Protein AF-A0A9X3CKA2-F1 (afdb_monomer_lite)

pLDDT: mean 76.2, std 15.1, range [39.12, 92.88]

InterPro domains:
  IPR011577 Cytochrome b561, bacterial/Ni-hydrogenase [PF01292] (3-126)
  IPR016174 Di-haem cytochrome, transmembrane [SSF81342] (2-129)
  IPR052168 Cytochrome b561 superoxide oxidase [PTHR30529] (1-128)

Radius of gyration: 21.69 Å; chains: 1; bounding box: 62×24×56 Å

Foldseek 3Di:
DVVVVVVCVVVDDDDPVVVPDPVLVVLLVVLVVLLVVLVVLQVVLVVQLCQQQQVFDDDPNRGPGHGQADPVPRDGDGNHPVSNVVSVVCNVVSVVVNVVSVVSNVVSVVVCCVVVPDDPVCVVVVNDPDDDPDDD

Organism: NCBI:txid2829489

Structure (mmCIF, N/CA/C/O backbone):
data_AF-A0A9X3CKA2-F1
#
_entry.id   AF-A0A9X3CKA2-F1
#
loop_
_atom_site.group_PDB
_atom_site.id
_atom_site.type_symbol
_atom_site.label_atom_id
_atom_site.label_alt_id
_atom_site.label_comp_id
_atom_site.label_asym_id
_atom_site.label_entity_id
_atom_site.label_seq_id
_atom_site.pdbx_PDB_ins_code
_atom_site.Cartn_x
_atom_site.Cartn_y
_atom_site.Cartn_z
_atom_site.occupancy
_atom_site.B_iso_or_equiv
_atom_site.auth_seq_id
_atom_site.auth_comp_id
_atom_site.auth_asym_id
_atom_site.auth_atom_id
_atom_site.pdbx_PDB_model_num
ATOM 1 N N . MET A 1 1 ? -11.858 1.578 -7.476 1.00 49.91 1 MET A N 1
ATOM 2 C CA . MET A 1 1 ? -11.337 1.849 -6.110 1.00 49.91 1 MET A CA 1
ATOM 3 C C . MET A 1 1 ? -11.076 3.332 -5.838 1.00 49.91 1 MET A C 1
ATOM 5 O O . MET A 1 1 ? -11.373 3.773 -4.737 1.00 49.91 1 MET A O 1
ATOM 9 N N . THR A 1 2 ? -10.617 4.119 -6.816 1.00 55.66 2 THR A N 1
ATOM 10 C CA . THR A 1 2 ? -10.407 5.582 -6.703 1.00 55.66 2 THR A CA 1
ATOM 11 C C . THR A 1 2 ? -11.661 6.365 -6.293 1.00 55.66 2 THR A C 1
ATOM 13 O O . THR A 1 2 ? -11.587 7.246 -5.443 1.00 55.66 2 THR A O 1
ATOM 16 N N . PHE A 1 3 ? -12.835 5.978 -6.801 1.00 63.47 3 PHE A N 1
ATOM 17 C CA . PHE A 1 3 ? -14.116 6.595 -6.434 1.00 63.47 3 PHE A CA 1
ATOM 18 C C . PHE A 1 3 ? -14.426 6.501 -4.929 1.00 63.47 3 PHE A C 1
ATOM 20 O O . PHE A 1 3 ? -14.930 7.451 -4.341 1.00 63.47 3 PHE A O 1
ATOM 27 N N . ARG A 1 4 ? -14.053 5.391 -4.268 1.00 62.09 4 ARG A N 1
ATOM 28 C CA . ARG A 1 4 ? -14.254 5.234 -2.818 1.00 62.09 4 ARG A CA 1
ATOM 29 C C . ARG A 1 4 ? -13.377 6.187 -2.011 1.00 62.09 4 ARG A C 1
ATOM 31 O O . ARG A 1 4 ? -13.818 6.628 -0.963 1.00 62.09 4 ARG A O 1
ATOM 38 N N . LEU A 1 5 ? -12.175 6.517 -2.489 1.00 60.03 5 LEU A N 1
ATOM 39 C CA . LEU A 1 5 ? -11.273 7.466 -1.829 1.00 60.03 5 LEU A CA 1
ATOM 40 C C . LEU A 1 5 ? -11.846 8.886 -1.872 1.00 60.03 5 LEU A C 1
ATOM 42 O O . LEU A 1 5 ? -11.941 9.535 -0.838 1.00 60.03 5 LEU A O 1
ATOM 46 N N . LEU A 1 6 ? -12.286 9.327 -3.055 1.00 67.19 6 LEU A N 1
ATOM 47 C CA . LEU A 1 6 ? -12.938 10.627 -3.246 1.00 67.19 6 LEU A CA 1
ATOM 48 C C . LEU A 1 6 ? -14.230 10.734 -2.430 1.00 67.19 6 LEU A C 1
ATOM 50 O O . LEU A 1 6 ? -14.456 11.741 -1.767 1.00 67.19 6 LEU A O 1
ATOM 54 N N . TRP A 1 7 ? -15.031 9.667 -2.411 1.00 64.50 7 TRP A N 1
ATOM 55 C CA . TRP A 1 7 ? -16.232 9.597 -1.583 1.00 64.50 7 TRP A CA 1
ATOM 56 C C . TRP A 1 7 ? -15.900 9.647 -0.084 1.00 64.50 7 TRP A C 1
ATOM 58 O O . TRP A 1 7 ? -16.516 10.397 0.661 1.00 64.50 7 TRP A O 1
ATOM 68 N N . ARG A 1 8 ? -14.872 8.919 0.372 1.00 63.19 8 ARG A N 1
ATOM 69 C CA . ARG A 1 8 ? -14.431 8.889 1.780 1.00 63.19 8 ARG A CA 1
ATOM 70 C C . ARG A 1 8 ? -13.828 10.221 2.243 1.00 63.19 8 ARG A C 1
ATOM 72 O O . ARG A 1 8 ? -13.994 10.578 3.404 1.00 63.19 8 ARG A O 1
ATOM 79 N N . LEU A 1 9 ? -13.145 10.944 1.353 1.00 61.53 9 LEU A N 1
ATOM 80 C CA . LEU A 1 9 ? -12.640 12.297 1.611 1.00 61.53 9 LEU A CA 1
ATOM 81 C C . LEU A 1 9 ? -13.780 13.318 1.711 1.00 61.53 9 LEU A C 1
ATOM 83 O O . LEU A 1 9 ? -13.683 14.249 2.504 1.00 61.53 9 LEU A O 1
ATOM 87 N N . ARG A 1 10 ? -14.853 13.132 0.932 1.00 63.16 10 ARG A N 1
ATOM 88 C CA . ARG A 1 10 ? -16.006 14.039 0.898 1.00 63.16 10 ARG A CA 1
ATOM 89 C C . ARG A 1 10 ? -16.993 13.811 2.048 1.00 63.16 10 ARG A C 1
ATOM 91 O O . ARG A 1 10 ? -17.443 14.782 2.643 1.00 63.16 10 A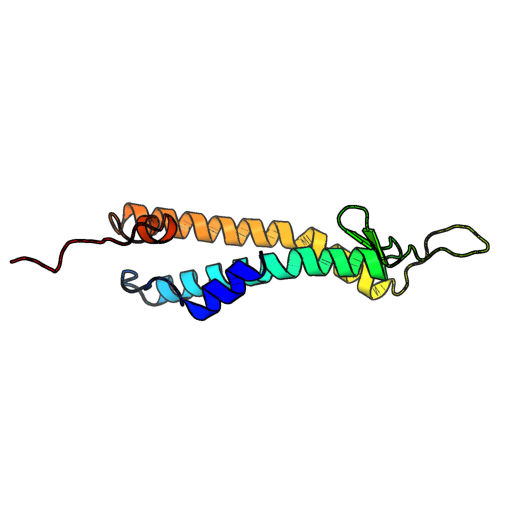RG A O 1
ATOM 98 N N . GLU A 1 11 ? -17.306 12.559 2.376 1.00 60.00 11 GLU A N 1
ATOM 99 C CA . GLU A 1 11 ? -18.306 12.206 3.401 1.00 60.00 11 GLU A CA 1
ATOM 100 C C . GLU A 1 11 ? -17.750 12.278 4.838 1.00 60.00 11 GLU A C 1
ATOM 102 O O . GLU A 1 11 ? -18.503 12.278 5.810 1.00 60.00 11 GLU A O 1
ATOM 107 N N . GLY A 1 12 ? -16.421 12.332 4.987 1.00 52.44 12 GLY A N 1
ATOM 108 C CA . GLY A 1 12 ? -15.757 12.255 6.284 1.00 52.44 12 GLY A CA 1
ATOM 109 C C . GLY A 1 12 ? -15.872 10.870 6.935 1.00 52.44 12 GLY A C 1
ATOM 110 O O . GLY A 1 12 ? -16.485 9.934 6.419 1.00 52.44 12 GLY A O 1
ATOM 111 N N . TRP A 1 13 ? -15.228 10.699 8.091 1.00 55.41 13 TRP A N 1
ATOM 112 C CA . TRP A 1 13 ? -15.364 9.464 8.865 1.00 55.41 13 TRP A CA 1
ATOM 113 C C . TRP A 1 13 ? -16.692 9.462 9.623 1.00 55.41 13 TRP A C 1
ATOM 115 O O . TRP A 1 13 ? -16.989 10.419 10.339 1.00 55.41 13 TRP A O 1
ATOM 125 N N . ALA A 1 14 ? -17.436 8.351 9.530 1.00 55.28 14 ALA A N 1
ATOM 126 C CA . ALA A 1 14 ? -18.527 8.051 10.452 1.00 55.28 14 ALA A CA 1
ATOM 127 C C . ALA A 1 14 ? -18.031 8.282 11.880 1.00 55.28 14 ALA A C 1
ATOM 129 O O . ALA A 1 14 ? -16.929 7.847 12.235 1.00 55.28 14 ALA A O 1
ATOM 130 N N . SER A 1 15 ? -18.788 9.076 12.636 1.00 48.72 15 SER A N 1
ATOM 131 C CA . SER A 1 15 ? -18.266 9.746 13.814 1.00 48.72 15 SER A CA 1
ATOM 132 C C . SER A 1 15 ? -17.638 8.730 14.769 1.00 48.72 15 SER A C 1
ATOM 134 O O . SER A 1 15 ? -18.281 7.814 15.276 1.00 48.72 15 SER A O 1
ATOM 136 N N . PHE A 1 16 ? -16.359 8.934 15.085 1.00 52.91 16 PHE A N 1
ATOM 137 C CA . PHE A 1 16 ? -15.705 8.264 16.210 1.00 52.91 16 PHE A CA 1
ATOM 138 C C . PHE A 1 16 ? -16.316 8.698 17.555 1.00 52.91 16 PHE A C 1
ATOM 140 O O . PHE A 1 16 ? -15.670 8.541 18.583 1.00 52.91 16 PHE A O 1
ATOM 147 N N . ALA A 1 17 ? -17.519 9.287 17.565 1.00 48.53 17 ALA A N 1
ATOM 148 C CA . ALA A 1 17 ? -18.196 9.834 18.733 1.00 48.53 17 ALA A CA 1
ATOM 149 C C . ALA A 1 17 ? -18.371 8.795 19.847 1.00 48.53 17 ALA A C 1
ATOM 151 O O . ALA A 1 17 ? -18.460 9.181 21.000 1.00 48.53 17 ALA A O 1
ATOM 152 N N . GLN A 1 18 ? -18.343 7.507 19.499 1.00 54.00 18 GLN A N 1
ATOM 153 C CA . GLN A 1 18 ? -18.485 6.374 20.414 1.00 54.00 18 GLN A CA 1
ATOM 154 C C . GLN A 1 18 ? -17.149 5.914 21.035 1.00 54.00 18 GLN A C 1
ATOM 156 O O . GLN A 1 18 ? -17.148 5.095 21.939 1.00 54.00 18 GLN A O 1
ATOM 161 N N . VAL A 1 19 ? -15.992 6.410 20.566 1.00 60.03 19 VAL A N 1
ATOM 162 C CA . VAL A 1 19 ? -14.693 6.038 21.152 1.00 60.03 19 VAL A CA 1
ATOM 163 C C . VAL A 1 19 ? -14.389 6.967 22.324 1.00 60.03 19 VAL A C 1
ATOM 165 O O . VAL A 1 19 ? -13.945 8.105 22.117 1.00 60.03 19 VAL A O 1
ATOM 168 N N . GLU A 1 20 ? -14.636 6.449 23.528 1.00 62.09 20 GLU A N 1
ATOM 169 C CA . GLU A 1 20 ? -14.473 7.104 24.836 1.00 62.09 20 GLU A CA 1
ATOM 170 C C . GLU A 1 20 ? -13.020 7.525 25.116 1.00 62.09 20 GLU A C 1
ATOM 172 O O . GLU A 1 20 ? -12.761 8.595 25.666 1.00 62.09 20 GLU A O 1
ATOM 177 N N . LYS A 1 21 ? -12.036 6.707 24.708 1.00 78.00 21 LYS A N 1
ATOM 178 C CA . LYS A 1 21 ? -10.625 6.919 25.066 1.00 78.00 21 LYS A CA 1
ATOM 179 C C . LYS A 1 21 ? -9.820 7.588 23.939 1.00 78.00 21 LYS A C 1
ATOM 181 O O . LYS A 1 21 ? -9.809 7.091 22.808 1.00 78.00 21 LYS A O 1
ATOM 186 N N . PRO A 1 22 ? -9.063 8.668 24.222 1.00 76.56 22 PRO A N 1
ATOM 187 C CA . PRO A 1 22 ? -8.364 9.447 23.194 1.00 76.56 22 PRO A CA 1
ATOM 188 C C . PRO A 1 22 ? -7.275 8.649 22.461 1.00 76.56 22 PRO A C 1
ATOM 190 O O . PRO A 1 22 ? -7.098 8.821 21.254 1.00 76.56 22 PRO A O 1
ATOM 193 N N . TYR A 1 23 ? -6.589 7.731 23.153 1.00 78.19 23 TYR A N 1
ATOM 194 C CA . TYR A 1 23 ? -5.566 6.879 22.540 1.00 78.19 23 TYR A CA 1
ATOM 195 C C . TYR A 1 23 ? -6.167 5.850 21.566 1.00 78.19 23 TYR A C 1
ATOM 197 O O . TYR A 1 23 ? -5.598 5.604 20.505 1.00 78.19 23 TYR A O 1
ATOM 205 N N . GLU A 1 24 ? -7.351 5.303 21.864 1.00 78.44 24 GLU A N 1
ATOM 206 C CA . GLU A 1 24 ? -8.047 4.346 20.988 1.00 78.44 24 GLU A CA 1
ATOM 207 C C . GLU A 1 24 ? -8.538 5.033 19.713 1.00 78.44 24 GLU A C 1
ATOM 209 O O . GLU A 1 24 ? -8.410 4.494 18.612 1.00 78.44 24 GLU A O 1
ATOM 214 N N . ARG A 1 25 ? -9.007 6.281 19.841 1.00 77.81 25 ARG A N 1
ATOM 215 C CA . ARG A 1 25 ? -9.423 7.104 18.701 1.00 77.81 25 ARG A CA 1
ATOM 216 C C . ARG A 1 25 ? -8.253 7.420 17.768 1.00 77.81 25 ARG A C 1
ATOM 218 O O . ARG A 1 25 ? -8.420 7.389 16.546 1.00 77.81 25 ARG A O 1
ATOM 225 N N . LEU A 1 26 ? -7.078 7.724 18.322 1.00 82.38 26 LEU A N 1
ATOM 226 C CA . LEU A 1 26 ? -5.870 7.955 17.530 1.00 82.38 26 LEU A CA 1
ATOM 227 C C . LEU A 1 26 ? -5.443 6.677 16.794 1.00 82.38 26 LEU A C 1
ATOM 229 O O . LEU A 1 26 ? -5.218 6.723 15.585 1.00 82.38 26 LEU A O 1
ATOM 233 N N . LEU A 1 27 ? -5.420 5.535 17.488 1.00 83.69 27 LEU A N 1
ATOM 234 C CA . LEU A 1 27 ? -5.063 4.242 16.895 1.00 83.69 27 LEU A CA 1
ATOM 235 C C . LEU A 1 27 ? -6.010 3.853 15.750 1.00 83.69 27 LEU A C 1
ATOM 237 O O . LEU A 1 27 ? -5.562 3.413 14.689 1.00 83.69 27 LEU A O 1
ATOM 241 N N . ALA A 1 28 ? -7.315 4.075 15.930 1.00 81.38 28 ALA A N 1
ATOM 242 C CA . ALA A 1 28 ? -8.321 3.813 14.906 1.00 81.38 28 ALA A CA 1
ATOM 243 C C . ALA A 1 28 ? -8.112 4.687 13.658 1.00 81.38 28 ALA A C 1
ATOM 245 O O . ALA A 1 28 ? -8.204 4.181 12.535 1.00 81.38 28 ALA A O 1
ATOM 246 N N . LYS A 1 29 ? -7.792 5.978 13.834 1.00 82.69 29 LYS A N 1
ATOM 247 C CA . LYS A 1 29 ? -7.462 6.883 12.721 1.00 82.69 29 LYS A CA 1
ATOM 248 C C . LYS A 1 29 ? -6.200 6.440 11.987 1.00 82.69 29 LYS A C 1
ATOM 250 O O . LYS A 1 29 ? -6.237 6.335 10.763 1.00 82.69 29 LYS A O 1
ATOM 255 N N . ILE A 1 30 ? -5.120 6.152 12.718 1.00 87.88 30 ILE A N 1
ATOM 256 C CA . ILE A 1 30 ? -3.844 5.710 12.134 1.00 87.88 30 ILE A CA 1
ATOM 257 C C . ILE A 1 30 ? -4.052 4.432 11.324 1.00 87.88 30 ILE A C 1
ATOM 259 O O . ILE A 1 30 ? -3.650 4.374 10.169 1.00 87.88 30 ILE A O 1
ATOM 263 N N . THR A 1 31 ? -4.755 3.449 11.888 1.00 87.44 31 THR A N 1
ATOM 264 C CA . THR A 1 31 ? -5.021 2.167 11.221 1.00 87.44 31 THR A CA 1
ATOM 265 C C . THR A 1 31 ? -5.790 2.353 9.913 1.00 87.44 31 THR A C 1
ATOM 267 O O . THR A 1 31 ? -5.428 1.779 8.888 1.00 87.44 31 THR A O 1
ATOM 270 N N . HIS A 1 32 ? -6.829 3.193 9.907 1.00 83.62 32 HIS A N 1
ATOM 271 C CA . HIS A 1 32 ? -7.589 3.462 8.686 1.00 83.62 32 HIS A CA 1
ATOM 272 C C . HIS A 1 32 ? -6.759 4.188 7.624 1.00 83.62 32 HIS A C 1
ATOM 274 O O . HIS A 1 32 ? -6.835 3.828 6.450 1.00 83.62 32 HIS A O 1
ATOM 280 N N . TRP A 1 33 ? -5.977 5.196 8.020 1.00 86.69 33 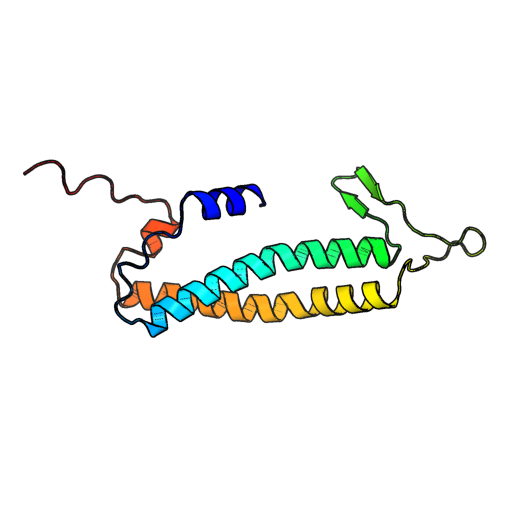TRP A N 1
ATOM 281 C CA . TRP A 1 33 ? -5.082 5.900 7.100 1.00 86.69 33 TRP A CA 1
ATOM 282 C C . TRP A 1 33 ? -3.999 4.975 6.546 1.00 86.69 33 TRP A C 1
ATOM 284 O O . TRP A 1 33 ? -3.750 4.996 5.344 1.00 86.69 33 TRP A O 1
ATOM 294 N N . ALA A 1 34 ? -3.416 4.118 7.385 1.00 88.69 34 ALA A N 1
ATOM 295 C CA . ALA A 1 34 ? -2.432 3.130 6.966 1.00 88.69 34 ALA A CA 1
ATOM 296 C C . ALA A 1 34 ? -3.013 2.180 5.910 1.00 88.69 34 ALA A C 1
ATOM 298 O O . ALA A 1 34 ? -2.434 2.033 4.836 1.00 88.69 34 ALA A O 1
ATOM 299 N N . LEU A 1 35 ? -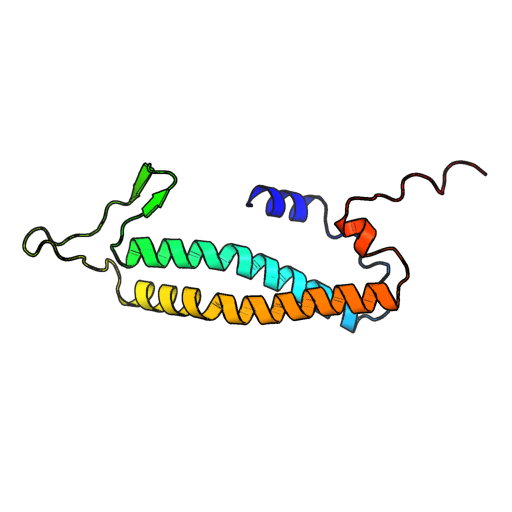4.197 1.607 6.150 1.00 87.31 35 LEU A N 1
ATOM 300 C CA . LEU A 1 35 ? -4.860 0.731 5.176 1.00 87.31 35 LEU A CA 1
ATOM 301 C C . LEU A 1 35 ? -5.182 1.445 3.858 1.00 87.31 35 LEU A C 1
ATOM 303 O O . LEU A 1 35 ? -5.051 0.854 2.785 1.00 87.31 35 LEU A O 1
ATOM 307 N N . LEU A 1 36 ? -5.574 2.718 3.923 1.00 87.62 36 LEU A N 1
ATOM 308 C CA . LEU A 1 36 ? -5.860 3.530 2.743 1.00 87.62 36 LEU A CA 1
ATOM 309 C C . LEU A 1 36 ? -4.603 3.781 1.906 1.00 87.62 36 LEU A C 1
ATOM 311 O O . LEU A 1 36 ? -4.625 3.597 0.689 1.00 87.62 36 LEU A O 1
ATOM 315 N N . LEU A 1 37 ? -3.504 4.150 2.565 1.00 89.00 37 LEU A N 1
ATOM 316 C CA . LEU A 1 37 ? -2.210 4.367 1.924 1.00 89.00 37 LEU A CA 1
ATOM 317 C C . LEU A 1 37 ? -1.687 3.076 1.297 1.00 89.00 37 LEU A C 1
ATOM 319 O O . LEU A 1 37 ? -1.299 3.080 0.132 1.00 89.00 37 LEU A O 1
ATOM 323 N N . VAL A 1 38 ? -1.744 1.961 2.026 1.00 88.19 38 VAL A N 1
ATOM 324 C CA . VAL A 1 38 ? -1.293 0.651 1.538 1.00 88.19 38 VAL A CA 1
ATOM 325 C C . VAL A 1 38 ? -2.113 0.197 0.326 1.00 88.19 38 VAL A C 1
ATOM 327 O O . VAL A 1 38 ? -1.543 -0.287 -0.650 1.00 88.19 38 VAL A O 1
ATOM 330 N N . SER A 1 39 ? -3.426 0.444 0.325 1.00 86.88 39 SER A N 1
ATOM 331 C CA . SER A 1 39 ? -4.308 0.111 -0.805 1.00 86.88 39 SER A CA 1
ATOM 332 C C . SER A 1 39 ? -3.950 0.850 -2.102 1.00 86.88 39 SER A C 1
ATOM 334 O O . SER A 1 39 ? -4.245 0.351 -3.185 1.00 86.88 39 SER A O 1
ATOM 336 N N . ILE A 1 40 ? -3.335 2.033 -2.009 1.00 88.38 40 ILE A N 1
ATOM 337 C CA . ILE A 1 40 ? -2.891 2.829 -3.167 1.00 88.38 40 ILE A CA 1
ATOM 338 C C . ILE A 1 40 ? -1.437 2.502 -3.518 1.00 88.38 40 ILE A C 1
ATOM 340 O O . ILE A 1 40 ? -1.095 2.338 -4.689 1.00 88.38 40 ILE A O 1
ATOM 344 N N . ALA A 1 41 ? -0.579 2.375 -2.508 1.00 89.44 41 ALA A N 1
ATOM 345 C CA . ALA A 1 41 ? 0.834 2.073 -2.688 1.00 89.44 41 ALA A CA 1
ATOM 346 C C . ALA A 1 41 ? 1.052 0.693 -3.325 1.00 89.44 41 ALA A C 1
ATOM 348 O O . ALA A 1 41 ? 1.960 0.535 -4.139 1.00 89.44 41 ALA A O 1
ATOM 349 N N . PHE A 1 42 ? 0.200 -0.290 -3.019 1.00 88.31 42 PHE A N 1
ATOM 350 C CA . PHE A 1 42 ? 0.308 -1.632 -3.584 1.00 88.31 42 PHE A CA 1
ATOM 351 C C . PHE A 1 42 ? 0.185 -1.664 -5.121 1.00 88.31 42 PHE A C 1
ATOM 353 O O . PHE A 1 42 ? 1.158 -2.059 -5.769 1.00 88.31 42 PHE A O 1
ATOM 360 N N . PRO A 1 43 ? -0.915 -1.197 -5.749 1.00 89.31 43 PRO A N 1
ATOM 361 C CA . PRO A 1 43 ? -1.009 -1.164 -7.208 1.00 89.31 43 PRO A CA 1
ATOM 362 C C . PRO A 1 43 ? 0.024 -0.225 -7.838 1.00 89.31 43 PRO A C 1
ATOM 364 O O . PRO A 1 43 ? 0.581 -0.554 -8.883 1.00 89.31 43 PRO A O 1
ATOM 367 N N . LEU A 1 44 ? 0.339 0.905 -7.192 1.00 90.69 44 LEU A N 1
ATOM 368 C CA . LEU A 1 44 ? 1.340 1.839 -7.707 1.00 90.69 44 LEU A CA 1
ATOM 369 C C . LEU A 1 44 ? 2.732 1.196 -7.781 1.00 90.69 44 LEU A C 1
ATOM 371 O O . LEU A 1 44 ? 3.404 1.306 -8.804 1.00 90.69 44 LEU A O 1
ATOM 375 N N . SER A 1 45 ? 3.140 0.469 -6.736 1.00 90.38 45 SER A N 1
ATOM 376 C CA . SER A 1 45 ? 4.407 -0.274 -6.727 1.00 90.38 45 SER A CA 1
ATOM 377 C C . SER A 1 45 ? 4.471 -1.324 -7.841 1.00 90.38 45 SER A C 1
ATOM 379 O O . SER A 1 45 ? 5.503 -1.445 -8.497 1.00 90.38 45 SER A O 1
ATOM 381 N N . GLY A 1 46 ? 3.360 -2.015 -8.122 1.00 88.00 46 GLY A N 1
ATOM 382 C CA . GLY A 1 46 ? 3.273 -2.994 -9.207 1.00 88.00 46 GLY A CA 1
ATOM 383 C C . GLY A 1 46 ? 3.414 -2.358 -10.592 1.00 88.00 46 GLY A C 1
ATOM 384 O O . GLY A 1 46 ? 4.169 -2.861 -11.422 1.00 88.00 46 GLY A O 1
ATOM 385 N N . ILE A 1 47 ? 2.764 -1.212 -10.825 1.00 90.19 47 ILE A N 1
ATOM 386 C CA . ILE A 1 47 ? 2.888 -0.454 -12.083 1.00 90.19 47 ILE A CA 1
ATOM 387 C C . ILE A 1 47 ? 4.338 -0.010 -12.299 1.00 90.19 47 ILE A C 1
ATOM 389 O O . ILE A 1 47 ? 4.903 -0.242 -13.369 1.00 90.19 47 ILE A O 1
ATOM 393 N N . VAL A 1 48 ? 4.962 0.579 -11.274 1.00 90.06 48 VAL A N 1
ATOM 394 C CA . VAL A 1 48 ? 6.358 1.038 -11.338 1.00 90.06 48 VAL A CA 1
ATOM 395 C C . VAL A 1 48 ? 7.308 -0.136 -11.588 1.00 90.06 48 VAL A C 1
ATOM 397 O O . VAL A 1 48 ? 8.182 -0.038 -12.447 1.00 90.06 48 VAL A O 1
ATOM 400 N N . MET A 1 49 ? 7.112 -1.262 -10.898 1.00 89.56 49 MET A N 1
ATOM 401 C CA . MET A 1 49 ? 7.886 -2.488 -11.109 1.00 89.56 49 MET A CA 1
ATOM 402 C C . MET A 1 49 ? 7.733 -3.024 -12.541 1.00 89.56 49 MET A C 1
ATOM 404 O O . MET A 1 49 ? 8.721 -3.445 -13.143 1.00 89.56 49 MET A O 1
ATOM 408 N N . SER A 1 50 ? 6.521 -3.003 -13.101 1.00 87.25 50 SER A N 1
ATOM 409 C CA . SER A 1 50 ? 6.250 -3.519 -14.447 1.00 87.25 50 SER A CA 1
ATOM 410 C C . SER A 1 50 ? 6.901 -2.655 -15.529 1.00 87.25 50 SER A C 1
ATOM 412 O O . SER A 1 50 ? 7.672 -3.167 -16.344 1.00 87.25 50 SER A O 1
ATOM 414 N N . ILE A 1 51 ? 6.669 -1.338 -15.477 1.00 87.81 51 ILE A N 1
ATOM 415 C CA . ILE A 1 51 ? 7.193 -0.373 -16.452 1.00 87.81 51 ILE A CA 1
ATOM 416 C C . ILE A 1 51 ? 8.718 -0.303 -16.365 1.00 87.81 51 ILE A C 1
ATOM 418 O O . ILE A 1 51 ? 9.411 -0.565 -17.346 1.00 87.81 51 ILE A O 1
ATOM 422 N N . LEU A 1 52 ? 9.267 0.002 -15.184 1.00 88.38 52 LEU A N 1
ATOM 423 C CA . LEU A 1 52 ? 10.711 0.212 -15.035 1.00 88.38 52 LEU A CA 1
ATOM 424 C C . LEU A 1 52 ? 11.505 -1.087 -15.119 1.00 88.38 52 LEU A C 1
ATOM 426 O O . LEU A 1 52 ? 12.675 -1.068 -15.502 1.00 88.38 52 LEU A O 1
ATOM 430 N N . GLY A 1 53 ? 10.866 -2.212 -14.797 1.00 84.69 53 GLY A N 1
ATOM 431 C CA . GLY A 1 53 ? 11.426 -3.534 -15.016 1.00 84.69 53 GLY A CA 1
ATOM 432 C C . GLY A 1 53 ? 11.529 -3.901 -16.493 1.00 84.69 53 GLY A C 1
ATOM 433 O O . GLY A 1 53 ? 12.276 -4.820 -16.793 1.00 84.69 53 GLY A O 1
ATOM 434 N N . GLY A 1 54 ? 10.832 -3.213 -17.405 1.00 83.31 54 GLY A N 1
ATOM 435 C CA . GLY A 1 54 ? 10.812 -3.524 -18.839 1.00 83.31 54 GLY A CA 1
ATOM 436 C C . GLY A 1 54 ? 9.778 -4.582 -19.243 1.00 83.31 54 GLY A C 1
ATOM 437 O O . GLY A 1 54 ? 9.798 -5.042 -20.378 1.00 83.31 54 GLY A O 1
ATOM 438 N N . ASN A 1 55 ? 8.866 -4.970 -18.340 1.00 82.88 55 ASN A N 1
ATOM 439 C CA . ASN A 1 55 ? 7.803 -5.951 -18.615 1.00 82.88 55 ASN A CA 1
ATOM 440 C C . ASN A 1 55 ? 6.654 -5.387 -19.470 1.00 82.88 55 ASN A C 1
ATOM 442 O O . ASN A 1 55 ? 5.757 -6.136 -19.841 1.00 82.88 55 ASN A O 1
ATOM 446 N N . GLY A 1 56 ? 6.646 -4.079 -19.737 1.00 84.31 56 GLY A N 1
ATOM 447 C CA . GLY A 1 56 ? 5.480 -3.400 -20.295 1.00 84.31 56 GLY A CA 1
ATOM 448 C C . GLY A 1 56 ? 4.325 -3.322 -19.291 1.00 84.31 56 GLY A C 1
ATOM 449 O O . GLY A 1 56 ? 4.458 -3.676 -18.114 1.00 84.31 56 GLY A O 1
ATOM 450 N N . LEU A 1 57 ? 3.185 -2.809 -19.739 1.00 86.69 57 LEU A N 1
ATOM 451 C CA . LEU A 1 57 ? 1.952 -2.725 -18.964 1.00 86.69 57 LEU A CA 1
ATOM 452 C C . LEU A 1 57 ? 0.763 -2.909 -19.906 1.00 86.69 57 LEU A C 1
ATOM 454 O O . LEU A 1 57 ? 0.498 -2.049 -20.744 1.00 86.69 57 LEU A O 1
ATOM 458 N N . ALA A 1 58 ? 0.019 -3.998 -19.721 1.00 86.75 58 ALA A N 1
ATOM 459 C CA . ALA A 1 58 ? -1.254 -4.230 -20.388 1.00 86.75 58 ALA A CA 1
ATOM 460 C C . ALA A 1 58 ? -2.386 -4.221 -19.358 1.00 86.75 58 ALA A C 1
ATOM 462 O O . ALA A 1 58 ? -2.305 -4.884 -18.321 1.00 86.75 58 ALA A O 1
ATOM 463 N N . VAL A 1 59 ? -3.446 -3.465 -19.631 1.00 84.69 59 VAL A N 1
ATOM 464 C CA . VAL A 1 59 ? -4.609 -3.343 -18.746 1.00 84.69 59 VAL A CA 1
ATOM 465 C C . VAL A 1 59 ? -5.845 -3.750 -19.535 1.00 84.69 59 VAL A C 1
ATOM 467 O O . VAL A 1 59 ? -6.173 -3.132 -20.540 1.00 84.69 59 VAL A O 1
ATOM 470 N N . PHE A 1 60 ? -6.514 -4.823 -19.103 1.00 84.69 60 PHE A N 1
ATOM 471 C CA . PHE A 1 60 ? -7.665 -5.412 -19.809 1.00 84.69 60 PHE A CA 1
ATOM 472 C C . PHE A 1 60 ? -7.388 -5.759 -21.287 1.00 84.69 60 PHE A C 1
ATOM 474 O O . PHE A 1 60 ? -8.260 -5.617 -22.136 1.00 84.69 60 PHE A O 1
ATOM 481 N N . GLY A 1 61 ? -6.164 -6.199 -21.599 1.00 81.00 61 GLY A N 1
ATOM 482 C CA . GLY A 1 61 ? -5.747 -6.534 -22.966 1.00 81.00 61 GLY A CA 1
ATOM 483 C C . GLY A 1 61 ? -5.341 -5.331 -23.825 1.00 81.00 61 GLY A C 1
ATOM 484 O O . GLY A 1 61 ? -4.868 -5.528 -24.938 1.00 81.00 61 GLY A O 1
ATOM 485 N N . LEU A 1 62 ? -5.464 -4.103 -23.310 1.00 84.75 62 LEU A N 1
ATOM 486 C CA . LEU A 1 62 ? -4.928 -2.904 -23.951 1.00 84.75 62 LEU A CA 1
ATOM 487 C C . LEU A 1 62 ? -3.489 -2.686 -23.490 1.00 84.75 62 LEU A C 1
ATOM 489 O O . LEU A 1 62 ? -3.235 -2.443 -22.308 1.00 84.75 62 LEU A O 1
ATOM 493 N N . GLU A 1 63 ? -2.552 -2.779 -24.426 1.00 86.25 63 GLU A N 1
ATOM 494 C CA . GLU A 1 63 ? -1.151 -2.445 -24.196 1.00 86.25 63 GLU A CA 1
ATOM 495 C C . GLU A 1 63 ? -1.021 -0.927 -24.010 1.00 86.25 63 GLU A C 1
ATOM 497 O O . GLU A 1 63 ? -1.237 -0.147 -24.934 1.00 86.25 63 GLU A O 1
ATOM 502 N N . LEU A 1 64 ? -0.730 -0.499 -22.779 1.00 85.62 64 LEU A N 1
ATOM 503 C CA . LEU A 1 64 ? -0.527 0.912 -22.433 1.00 85.62 64 LEU A CA 1
ATOM 504 C C . LEU A 1 64 ? 0.943 1.307 -22.546 1.00 85.62 64 LEU A C 1
ATOM 506 O O . LEU A 1 64 ? 1.261 2.440 -22.896 1.00 85.62 64 LEU A O 1
ATOM 510 N N . VAL A 1 65 ? 1.834 0.379 -22.194 1.00 84.75 65 VAL A N 1
ATOM 511 C CA . VAL A 1 65 ? 3.282 0.567 -22.254 1.00 84.75 65 VAL A CA 1
ATOM 512 C C . VAL A 1 65 ? 3.893 -0.690 -22.859 1.00 84.75 65 VAL A C 1
ATOM 514 O O . VAL A 1 65 ? 3.693 -1.767 -22.288 1.00 84.75 65 VAL A O 1
ATOM 517 N N . PRO A 1 66 ? 4.647 -0.579 -23.963 1.00 84.50 66 PRO A N 1
ATOM 518 C CA . PRO A 1 66 ? 5.269 -1.738 -24.567 1.00 84.50 66 PRO A CA 1
ATOM 519 C C . PRO A 1 66 ? 6.408 -2.287 -23.719 1.00 84.50 66 PRO A C 1
ATOM 521 O O . PRO A 1 66 ? 7.012 -1.588 -22.897 1.00 84.50 66 PRO A O 1
ATOM 524 N N . MET A 1 67 ? 6.699 -3.569 -23.918 1.00 85.56 67 MET A N 1
ATOM 525 C CA . MET A 1 67 ? 7.879 -4.194 -23.332 1.00 85.56 67 MET A CA 1
ATOM 526 C C . MET A 1 67 ? 9.156 -3.501 -23.815 1.00 85.56 67 MET A C 1
ATOM 528 O O . MET A 1 67 ? 9.309 -3.201 -24.997 1.00 85.56 67 MET A O 1
ATOM 532 N N . ASN A 1 68 ? 10.101 -3.296 -22.897 1.00 87.00 68 ASN A N 1
ATOM 533 C CA . ASN A 1 68 ? 11.414 -2.770 -23.248 1.00 87.00 68 ASN A CA 1
ATOM 534 C C . ASN A 1 68 ? 12.355 -3.940 -23.539 1.00 87.00 68 ASN A C 1
ATOM 536 O O . ASN A 1 68 ? 12.862 -4.590 -22.620 1.00 87.00 68 ASN A O 1
ATOM 540 N N . ILE A 1 69 ? 12.550 -4.222 -24.822 1.00 86.88 69 ILE A N 1
ATOM 541 C CA . ILE A 1 69 ? 13.366 -5.331 -25.319 1.00 86.88 69 ILE A CA 1
ATOM 542 C C . ILE A 1 69 ? 14.574 -4.805 -26.089 1.00 86.88 69 ILE A C 1
ATOM 544 O O . ILE A 1 69 ? 14.485 -3.823 -26.826 1.00 86.88 69 ILE A O 1
ATOM 548 N N . ASN A 1 70 ? 15.716 -5.467 -25.924 1.00 82.69 70 ASN A N 1
ATOM 549 C CA . ASN A 1 70 ? 16.892 -5.192 -26.732 1.00 82.69 70 ASN A CA 1
ATOM 550 C C . ASN A 1 70 ? 16.666 -5.749 -28.151 1.00 82.69 70 ASN A C 1
ATOM 552 O O . ASN A 1 70 ? 16.442 -6.953 -28.288 1.00 82.69 70 ASN A O 1
ATOM 556 N N . PRO A 1 71 ? 16.757 -4.931 -29.213 1.00 80.19 71 PRO A N 1
ATOM 557 C CA . PRO A 1 71 ? 16.497 -5.392 -30.576 1.00 80.19 71 PRO A CA 1
ATOM 558 C C . PRO A 1 71 ? 17.487 -6.464 -31.056 1.00 80.19 71 PRO A C 1
ATOM 560 O O . PRO A 1 71 ? 17.127 -7.272 -31.908 1.00 80.19 71 PRO A O 1
ATOM 563 N N . LEU A 1 72 ? 18.704 -6.505 -30.499 1.00 81.81 72 LEU A N 1
ATOM 564 C CA . LEU A 1 72 ? 19.763 -7.434 -30.903 1.00 81.81 72 LEU A CA 1
ATOM 565 C C . LEU A 1 72 ? 19.687 -8.777 -30.173 1.00 81.81 72 LEU A C 1
ATOM 567 O O . LEU A 1 72 ? 19.879 -9.817 -30.794 1.00 81.81 72 LEU A O 1
ATOM 571 N N . THR A 1 73 ? 19.422 -8.764 -28.865 1.00 82.81 73 THR A N 1
ATOM 572 C CA . THR A 1 73 ? 19.396 -9.989 -28.045 1.00 82.81 73 THR A CA 1
ATOM 573 C C . THR A 1 73 ? 17.987 -10.526 -27.809 1.00 82.81 73 THR A C 1
ATOM 575 O O . THR A 1 73 ? 17.846 -11.642 -27.325 1.00 82.81 73 THR A O 1
ATOM 578 N N . GLN A 1 74 ? 16.944 -9.751 -28.139 1.00 82.38 74 GLN A N 1
ATOM 579 C CA . GLN A 1 74 ? 15.536 -10.029 -27.810 1.00 82.38 74 GLN A CA 1
ATOM 580 C C . GLN A 1 74 ? 15.282 -10.206 -26.301 1.00 82.38 74 GLN A C 1
ATOM 582 O O . GLN A 1 74 ? 14.221 -10.666 -25.882 1.00 82.38 74 GLN A O 1
ATOM 587 N N . GLU A 1 75 ? 16.239 -9.804 -25.462 1.00 82.75 75 GLU A N 1
ATOM 588 C CA . GLU A 1 75 ? 16.121 -9.884 -24.014 1.00 82.75 75 GLU A CA 1
ATOM 589 C C . GLU A 1 75 ? 15.476 -8.626 -23.445 1.00 82.75 75 GLU A C 1
ATOM 591 O O . GLU A 1 75 ? 15.658 -7.504 -23.927 1.00 82.75 75 GLU A O 1
ATOM 596 N N . LYS A 1 76 ? 14.733 -8.820 -22.361 1.00 83.00 76 LYS A N 1
ATOM 597 C CA . LYS A 1 76 ? 14.110 -7.747 -21.598 1.00 83.00 76 LYS A CA 1
ATOM 598 C C . LYS A 1 76 ? 15.176 -6.902 -20.898 1.00 83.00 76 LYS A C 1
ATOM 600 O O . LYS A 1 76 ? 15.977 -7.420 -20.121 1.00 83.00 76 LYS A O 1
ATOM 605 N N . VAL A 1 77 ? 15.112 -5.587 -21.088 1.00 83.75 77 VAL A N 1
ATOM 606 C CA . VAL A 1 77 ? 16.028 -4.630 -20.459 1.00 83.75 77 VAL A CA 1
ATOM 607 C C . VAL A 1 77 ? 15.258 -3.735 -19.498 1.00 83.75 77 VAL A C 1
ATOM 609 O O . VAL A 1 77 ? 14.282 -3.080 -19.865 1.00 83.75 77 VAL A O 1
ATOM 612 N N . ALA A 1 78 ? 15.711 -3.674 -18.247 1.00 84.56 78 ALA A N 1
ATOM 613 C CA . ALA A 1 78 ? 15.152 -2.736 -17.283 1.00 84.56 78 ALA A CA 1
ATOM 614 C C . ALA A 1 78 ? 15.480 -1.294 -17.700 1.00 84.56 78 ALA A C 1
ATOM 616 O O . ALA A 1 78 ? 16.640 -0.968 -17.941 1.00 84.56 78 ALA A O 1
ATOM 617 N N . ILE A 1 79 ? 14.469 -0.423 -17.732 1.00 83.31 79 ILE A N 1
ATOM 618 C CA . ILE A 1 79 ? 14.647 1.015 -18.000 1.00 83.31 79 ILE A CA 1
ATOM 619 C C . ILE A 1 79 ? 15.437 1.654 -16.852 1.00 83.31 79 ILE A C 1
ATOM 621 O O . ILE A 1 79 ? 16.327 2.473 -17.063 1.00 83.31 79 ILE A O 1
ATOM 625 N N . ASN A 1 80 ? 15.122 1.257 -15.615 1.00 84.62 80 ASN A N 1
ATOM 626 C CA . ASN A 1 80 ? 15.859 1.669 -14.427 1.00 84.62 80 ASN A CA 1
ATOM 627 C C . ASN A 1 80 ? 15.888 0.523 -13.411 1.00 84.62 80 ASN A C 1
ATOM 629 O O . ASN A 1 80 ? 14.945 0.329 -12.639 1.00 84.62 80 ASN A O 1
ATOM 633 N N . GLY A 1 81 ? 16.987 -0.234 -13.405 1.00 82.88 81 GLY A N 1
ATOM 634 C CA . GLY A 1 81 ? 17.142 -1.405 -12.540 1.00 82.88 81 GLY A CA 1
ATOM 635 C C . GLY A 1 81 ? 17.079 -1.087 -11.043 1.00 82.88 81 GLY A C 1
ATOM 636 O O . GLY A 1 81 ? 16.557 -1.892 -10.273 1.00 82.88 81 GLY A O 1
ATOM 637 N N . VAL A 1 82 ? 17.544 0.096 -10.622 1.00 87.62 82 VAL A N 1
ATOM 638 C CA . VAL A 1 82 ? 17.532 0.505 -9.207 1.00 87.62 82 VAL A CA 1
ATOM 639 C C . VAL A 1 82 ? 16.099 0.733 -8.735 1.00 87.62 82 VAL A C 1
ATOM 641 O O . VAL A 1 82 ? 15.675 0.137 -7.746 1.00 87.62 82 VAL A O 1
ATOM 644 N N . LEU A 1 83 ? 15.326 1.541 -9.465 1.00 85.94 83 LEU A N 1
ATOM 645 C CA . LEU A 1 83 ? 13.932 1.806 -9.105 1.00 85.94 83 LEU A CA 1
ATOM 646 C C . LEU A 1 83 ? 13.057 0.558 -9.260 1.00 85.94 83 LEU A C 1
ATOM 648 O O . LEU A 1 83 ? 12.203 0.321 -8.408 1.00 85.94 83 LEU A O 1
ATOM 652 N N . ALA A 1 84 ? 13.284 -0.261 -10.291 1.00 87.88 84 ALA A N 1
ATOM 653 C CA . ALA A 1 84 ? 12.562 -1.519 -10.474 1.00 87.88 84 ALA A CA 1
ATOM 654 C C . ALA A 1 84 ? 12.791 -2.481 -9.298 1.00 87.88 84 ALA A C 1
ATOM 656 O O . ALA A 1 84 ? 11.841 -3.082 -8.792 1.00 87.88 84 ALA A O 1
ATOM 657 N N . LYS A 1 85 ? 14.035 -2.584 -8.810 1.00 89.06 85 LYS A N 1
ATOM 658 C CA . LYS A 1 85 ? 14.369 -3.399 -7.636 1.00 89.06 85 LYS A CA 1
ATOM 659 C C . LYS A 1 85 ? 13.708 -2.854 -6.370 1.00 89.06 85 LYS A C 1
ATOM 661 O O . LYS A 1 85 ? 13.101 -3.626 -5.635 1.00 89.06 85 LYS A O 1
ATOM 666 N N . SER A 1 86 ? 13.768 -1.542 -6.141 1.00 90.81 86 SER A N 1
ATOM 667 C CA . SER A 1 86 ? 13.099 -0.902 -5.001 1.00 90.81 86 SER A CA 1
ATOM 668 C C . SER A 1 86 ? 11.583 -1.114 -5.034 1.00 90.81 86 SER A C 1
ATOM 670 O O . SER A 1 86 ? 10.993 -1.479 -4.019 1.00 90.81 86 SER A O 1
ATOM 672 N N . ALA A 1 87 ? 10.955 -0.957 -6.202 1.00 89.75 87 ALA A N 1
ATOM 673 C CA . ALA A 1 87 ? 9.529 -1.201 -6.394 1.00 89.75 87 ALA A CA 1
ATOM 674 C C . ALA A 1 87 ? 9.156 -2.668 -6.136 1.00 89.75 87 ALA A C 1
ATOM 676 O O . ALA A 1 87 ? 8.157 -2.919 -5.471 1.00 89.75 87 ALA A O 1
ATOM 677 N N . ASN A 1 88 ? 9.982 -3.624 -6.571 1.00 90.62 88 ASN A N 1
ATOM 678 C CA . ASN A 1 88 ? 9.793 -5.046 -6.272 1.00 90.62 88 ASN A CA 1
ATOM 679 C C . ASN A 1 88 ? 9.895 -5.347 -4.765 1.00 90.62 88 ASN A C 1
ATOM 681 O O . ASN A 1 88 ? 9.046 -6.041 -4.206 1.00 90.62 88 ASN A O 1
ATOM 685 N N . THR A 1 89 ? 10.889 -4.786 -4.072 1.00 92.81 89 THR A N 1
ATOM 686 C CA . THR A 1 89 ? 11.012 -4.939 -2.612 1.00 92.81 89 THR A CA 1
ATOM 687 C C . THR A 1 89 ? 9.786 -4.375 -1.898 1.00 92.81 89 THR A C 1
ATOM 689 O O . THR A 1 89 ? 9.223 -5.022 -1.016 1.00 92.81 89 THR A O 1
ATOM 692 N N . ILE A 1 90 ? 9.328 -3.189 -2.305 1.00 91.31 90 ILE A N 1
ATOM 693 C CA . ILE A 1 90 ? 8.121 -2.565 -1.758 1.00 91.31 90 ILE A CA 1
ATOM 694 C C . ILE A 1 90 ? 6.902 -3.449 -2.039 1.00 91.31 90 ILE A C 1
ATOM 696 O O . ILE A 1 90 ? 6.154 -3.741 -1.113 1.00 91.31 90 ILE A O 1
ATOM 700 N N . HIS A 1 91 ? 6.732 -3.928 -3.272 1.00 92.06 91 HIS A N 1
ATOM 701 C CA . HIS A 1 91 ? 5.596 -4.750 -3.688 1.00 92.06 91 HIS A CA 1
ATOM 702 C C . HIS A 1 91 ? 5.527 -6.092 -2.947 1.00 92.06 91 HIS A C 1
ATOM 704 O O . HIS A 1 91 ? 4.444 -6.545 -2.592 1.00 92.06 91 HIS A O 1
ATOM 710 N N . THR A 1 92 ? 6.672 -6.709 -2.654 1.00 92.06 92 THR A N 1
ATOM 711 C CA . THR A 1 92 ? 6.735 -7.981 -1.915 1.00 92.06 92 THR A CA 1
ATOM 712 C C . THR A 1 92 ? 6.630 -7.802 -0.398 1.00 92.06 92 THR A C 1
ATOM 714 O O . THR A 1 92 ? 6.113 -8.681 0.289 1.00 92.06 92 THR A O 1
ATOM 717 N N . THR A 1 93 ? 7.059 -6.655 0.139 1.00 92.88 93 THR A N 1
ATOM 718 C CA . THR A 1 93 ? 7.008 -6.367 1.585 1.00 92.88 93 THR A CA 1
ATOM 719 C C . THR A 1 93 ? 5.660 -5.784 2.020 1.00 92.88 93 THR A C 1
ATOM 721 O O . THR A 1 93 ? 5.183 -6.078 3.118 1.00 92.88 93 THR A O 1
ATOM 724 N N . LEU A 1 94 ? 5.009 -4.981 1.167 1.00 90.62 94 LEU A N 1
ATOM 725 C CA . LEU A 1 94 ? 3.740 -4.317 1.486 1.00 90.62 94 LEU A CA 1
ATOM 726 C C . LEU A 1 94 ? 2.635 -5.268 1.979 1.00 90.62 94 LEU A C 1
ATOM 728 O O . LEU A 1 94 ? 1.953 -4.897 2.933 1.00 90.62 94 LEU A O 1
ATOM 732 N N . PRO A 1 95 ? 2.427 -6.460 1.379 1.00 91.25 95 PRO A N 1
ATOM 733 C CA . PRO A 1 95 ? 1.398 -7.402 1.816 1.00 91.25 95 PRO A CA 1
ATOM 734 C C . PRO A 1 95 ? 1.543 -7.825 3.278 1.00 91.25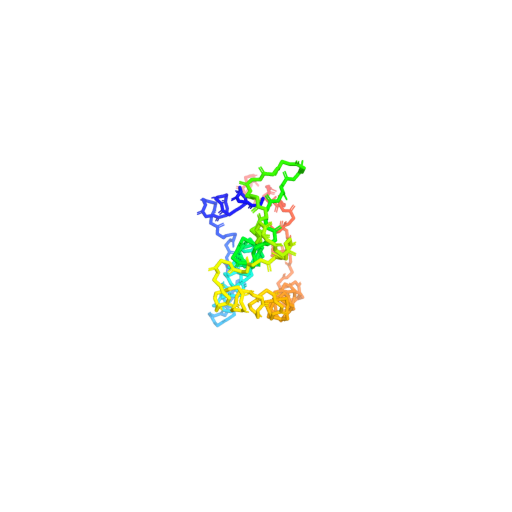 95 PRO A C 1
ATOM 736 O O . PRO A 1 95 ? 0.549 -7.916 3.992 1.00 91.25 95 PRO A O 1
ATOM 739 N N . TRP A 1 96 ? 2.771 -8.016 3.763 1.00 91.81 96 TRP A N 1
ATOM 740 C CA 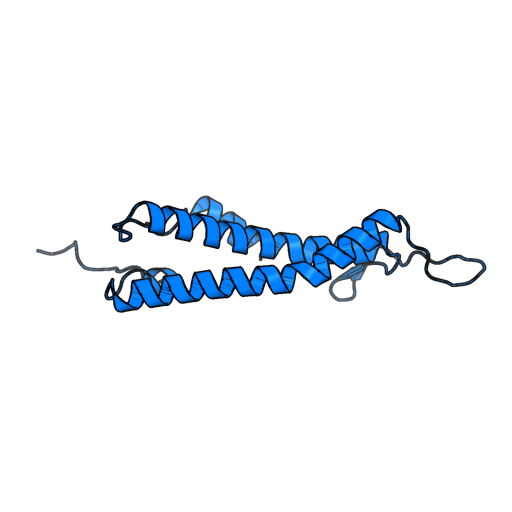. TRP A 1 96 ? 3.018 -8.380 5.161 1.00 91.81 96 TRP A CA 1
ATOM 741 C C . TRP A 1 96 ? 2.635 -7.249 6.117 1.00 91.81 96 TRP A C 1
ATOM 743 O O . TRP A 1 96 ? 1.962 -7.474 7.123 1.00 91.81 96 TRP A O 1
ATOM 753 N N . ILE A 1 97 ? 2.986 -6.012 5.758 1.00 90.06 97 ILE A N 1
ATOM 754 C CA . ILE A 1 97 ? 2.589 -4.812 6.505 1.00 90.06 97 ILE A CA 1
ATOM 755 C C . ILE A 1 97 ? 1.063 -4.642 6.468 1.00 90.06 97 ILE A C 1
ATOM 757 O O . ILE A 1 97 ? 0.446 -4.339 7.491 1.00 90.06 97 ILE A O 1
ATOM 761 N N . PHE A 1 98 ? 0.440 -4.877 5.309 1.00 89.88 98 PHE A N 1
ATOM 762 C CA . PHE A 1 98 ? -1.010 -4.822 5.134 1.00 89.88 98 PHE A CA 1
ATOM 763 C C . PHE A 1 98 ? -1.731 -5.789 6.070 1.00 89.88 98 PHE A C 1
ATOM 765 O O . PHE A 1 98 ? -2.676 -5.378 6.739 1.00 89.88 98 PHE A O 1
ATOM 772 N N . ILE A 1 99 ? -1.273 -7.042 6.154 1.00 91.56 99 ILE A N 1
ATOM 773 C CA . ILE A 1 99 ? -1.859 -8.057 7.039 1.00 91.56 99 ILE A CA 1
ATOM 774 C C . ILE A 1 99 ? -1.803 -7.596 8.499 1.00 91.56 99 ILE A C 1
ATOM 776 O O . ILE A 1 99 ? -2.804 -7.710 9.206 1.00 91.56 99 ILE A O 1
ATOM 780 N N . GLY A 1 100 ? -0.685 -7.008 8.938 1.00 92.25 100 GLY A N 1
ATOM 781 C CA . GLY A 1 100 ? -0.561 -6.451 10.288 1.00 92.25 100 GLY A CA 1
ATOM 782 C C . GLY A 1 100 ? -1.603 -5.363 10.580 1.00 92.25 100 GLY A C 1
ATOM 783 O O . GLY A 1 100 ? -2.324 -5.433 11.579 1.00 92.25 100 GLY A O 1
ATOM 784 N N . TRP A 1 101 ? -1.745 -4.386 9.679 1.00 89.44 101 TRP A N 1
ATOM 785 C CA . TRP A 1 101 ? -2.744 -3.318 9.823 1.00 89.44 101 TRP A CA 1
ATOM 786 C C . TRP A 1 101 ? -4.183 -3.818 9.706 1.00 89.44 101 TRP A C 1
ATOM 788 O O . TRP A 1 101 ? -5.063 -3.332 10.418 1.00 89.44 101 TRP A O 1
ATOM 798 N N . LEU A 1 102 ? -4.435 -4.790 8.829 1.00 89.25 102 LEU A N 1
ATOM 799 C CA . LEU A 1 102 ? -5.749 -5.398 8.660 1.00 89.25 102 LEU A CA 1
ATOM 800 C C . LEU A 1 102 ? -6.150 -6.160 9.927 1.00 89.25 102 LEU A C 1
ATOM 802 O O . LEU A 1 102 ? -7.282 -6.022 10.387 1.00 89.25 102 LEU A O 1
ATOM 806 N N . GLY A 1 103 ? -5.212 -6.889 10.533 1.00 89.56 103 GLY A N 1
ATOM 807 C CA . GLY A 1 103 ? -5.408 -7.536 11.827 1.00 89.56 103 GLY A CA 1
ATOM 808 C C . GLY A 1 103 ? -5.767 -6.528 12.917 1.00 89.56 103 GLY A C 1
ATOM 809 O O . GLY A 1 103 ? -6.764 -6.713 13.614 1.00 89.56 103 GLY A O 1
ATOM 810 N N . LEU A 1 104 ? -5.028 -5.416 13.014 1.00 87.31 104 LEU A N 1
ATOM 811 C CA . LEU A 1 104 ? -5.323 -4.350 13.980 1.00 87.31 104 LEU A CA 1
ATOM 812 C C . LEU A 1 104 ? -6.702 -3.712 13.742 1.00 87.31 104 LEU A C 1
ATOM 814 O O . LEU A 1 104 ? -7.425 -3.412 14.692 1.00 87.31 104 LEU A O 1
ATOM 818 N N . HIS A 1 105 ? -7.093 -3.545 12.479 1.00 85.31 105 HIS A N 1
ATOM 819 C CA . HIS A 1 105 ? -8.406 -3.029 12.103 1.00 85.31 105 HIS A CA 1
ATOM 820 C C . HIS A 1 105 ? -9.542 -3.961 12.535 1.00 85.31 105 HIS A C 1
ATOM 822 O O . HIS A 1 105 ? -10.501 -3.505 13.160 1.00 85.31 105 HIS A O 1
ATOM 828 N N . ILE A 1 106 ? -9.415 -5.260 12.248 1.00 84.81 106 ILE A N 1
ATOM 829 C CA . ILE A 1 106 ? -10.399 -6.279 12.634 1.00 84.81 106 ILE A CA 1
ATOM 830 C C . ILE A 1 106 ? -10.467 -6.397 14.160 1.00 84.81 106 ILE A C 1
ATOM 832 O O . ILE A 1 106 ? -11.559 -6.385 14.723 1.00 84.81 106 ILE A O 1
ATOM 836 N N . ALA A 1 107 ? -9.322 -6.435 14.846 1.00 84.81 107 ALA A N 1
ATOM 837 C CA . ALA A 1 107 ? -9.263 -6.490 16.305 1.00 84.81 107 ALA A CA 1
ATOM 838 C C . ALA A 1 107 ? -9.926 -5.264 16.952 1.00 84.81 107 ALA A C 1
ATOM 840 O O . ALA A 1 107 ? -10.693 -5.409 17.903 1.00 84.81 107 ALA A O 1
ATOM 841 N N . GLY A 1 108 ? -9.690 -4.065 16.408 1.00 80.31 108 GLY A N 1
ATOM 842 C CA . GLY A 1 108 ? -10.376 -2.847 16.833 1.00 80.31 108 GLY A CA 1
ATOM 843 C C . GLY A 1 108 ? -11.889 -2.939 16.629 1.00 80.31 108 GLY 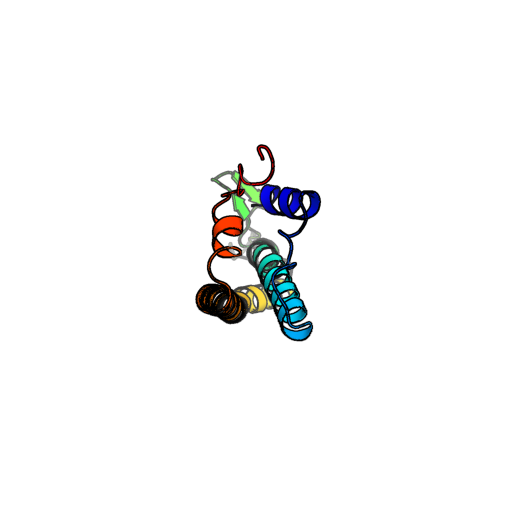A C 1
ATOM 844 O O . GLY A 1 108 ? -12.649 -2.645 17.548 1.00 80.31 108 GLY A O 1
ATOM 845 N N . ALA A 1 109 ? -12.335 -3.410 15.461 1.00 76.44 109 ALA A N 1
ATOM 846 C CA . ALA A 1 109 ? -13.756 -3.594 15.174 1.00 76.44 109 ALA A CA 1
ATOM 847 C C . ALA A 1 109 ? -14.421 -4.597 16.133 1.00 76.44 109 ALA A C 1
ATOM 849 O O . ALA A 1 109 ? -15.499 -4.307 16.645 1.00 76.44 109 ALA A O 1
ATOM 850 N N . ILE A 1 110 ? -13.769 -5.727 16.428 1.00 79.75 110 ILE A N 1
ATOM 851 C CA . ILE A 1 110 ? -14.271 -6.740 17.370 1.00 79.75 110 ILE A CA 1
ATOM 852 C C . ILE A 1 110 ? -14.308 -6.185 18.793 1.00 79.75 110 ILE A C 1
ATOM 854 O O . ILE A 1 110 ? -15.329 -6.308 19.463 1.00 79.75 110 ILE A O 1
ATOM 858 N N . LYS A 1 111 ? -13.233 -5.536 19.256 1.00 78.19 111 LYS A N 1
ATOM 859 C CA . LYS A 1 111 ? -13.184 -4.944 20.599 1.00 78.19 111 LYS A CA 1
ATOM 860 C C . LYS A 1 111 ? -14.311 -3.931 20.790 1.00 78.19 111 LYS A C 1
ATOM 862 O O . LYS A 1 111 ? -15.037 -4.013 21.776 1.00 78.19 111 LYS A O 1
ATOM 867 N N . HIS A 1 112 ? -14.489 -3.020 19.834 1.00 71.81 112 HIS A N 1
ATOM 868 C CA . HIS A 1 112 ? -15.599 -2.070 19.869 1.00 71.81 112 HIS A CA 1
ATOM 869 C C . HIS A 1 112 ? -16.952 -2.766 19.740 1.00 71.81 112 HIS A C 1
ATOM 871 O O . HIS A 1 112 ? -17.900 -2.327 20.358 1.00 71.81 112 HIS A O 1
ATOM 877 N N . HIS A 1 113 ? -17.073 -3.866 19.001 1.00 68.88 113 HIS A N 1
ATOM 878 C CA . HIS A 1 113 ? -18.335 -4.601 18.915 1.00 68.88 113 HIS A CA 1
ATOM 879 C C . HIS A 1 113 ? -18.726 -5.287 20.237 1.00 68.88 113 HIS A C 1
ATOM 881 O O . HIS A 1 113 ? -19.907 -5.330 20.577 1.00 68.88 113 HIS A O 1
ATOM 887 N N . VAL A 1 114 ? -17.747 -5.810 20.981 1.00 71.25 114 VAL A N 1
ATOM 888 C CA . VAL A 1 114 ? -17.968 -6.487 22.269 1.00 71.25 114 VAL A CA 1
ATOM 889 C C . VAL A 1 114 ? -18.243 -5.482 23.395 1.00 71.25 114 VAL A C 1
ATOM 891 O O . VAL A 1 114 ? -19.111 -5.736 24.229 1.00 71.25 114 VAL A O 1
ATOM 894 N N . ASN A 1 115 ? -17.539 -4.343 23.412 1.00 65.12 115 ASN A N 1
ATOM 895 C CA . ASN A 1 115 ? -17.705 -3.303 24.436 1.00 65.12 115 ASN A CA 1
ATOM 896 C C . ASN A 1 115 ? -18.832 -2.307 24.115 1.00 65.12 115 ASN A C 1
ATOM 898 O O . ASN A 1 115 ? -19.650 -2.016 24.984 1.00 65.12 115 ASN A O 1
ATOM 902 N N . ASP A 1 116 ? -18.900 -1.823 22.874 1.00 60.50 116 ASP A N 1
ATOM 903 C CA . ASP A 1 116 ? -19.882 -0.847 22.398 1.00 60.50 116 ASP A CA 1
ATOM 904 C C . ASP A 1 116 ? -20.950 -1.592 21.595 1.00 60.50 116 ASP A C 1
ATOM 906 O O . ASP A 1 116 ? -20.897 -1.719 20.365 1.00 60.50 116 ASP A O 1
ATOM 910 N N . LYS A 1 117 ? -21.937 -2.139 22.309 1.00 56.34 117 LYS A N 1
ATOM 911 C CA . LYS A 1 117 ? -23.096 -2.797 21.702 1.00 56.34 117 LYS A CA 1
ATOM 912 C C . LYS A 1 117 ? -23.735 -1.854 20.662 1.00 56.34 117 LYS A C 1
ATOM 914 O O . LYS A 1 117 ? -24.454 -0.922 20.999 1.00 56.34 117 LYS A O 1
ATOM 919 N N . THR A 1 118 ? -23.509 -2.148 19.379 1.00 55.72 118 THR A N 1
ATOM 920 C CA . THR A 1 118 ? -24.293 -1.725 18.194 1.00 55.72 118 THR A CA 1
ATOM 921 C C . THR A 1 118 ? -24.175 -0.292 17.631 1.00 55.72 118 THR A C 1
ATOM 923 O O . THR A 1 118 ? -25.187 0.307 17.280 1.00 55.72 118 THR A O 1
ATOM 926 N N . SER A 1 119 ? -22.971 0.231 17.358 1.00 55.69 119 SER A N 1
ATOM 927 C CA . SER A 1 119 ? -22.858 1.431 16.483 1.00 55.69 119 SER A CA 1
ATOM 928 C C . SER A 1 119 ? -21.813 1.331 15.361 1.00 55.69 119 SER A C 1
ATOM 930 O O . SER A 1 119 ? -22.104 1.624 14.198 1.00 55.69 119 SER A O 1
ATOM 932 N N . THR A 1 120 ? -20.620 0.808 15.643 1.00 58.84 120 THR A N 1
ATOM 933 C CA . THR A 1 120 ? -19.507 0.750 14.674 1.00 58.84 120 THR A CA 1
ATOM 934 C C . THR A 1 120 ? -19.770 -0.168 13.474 1.00 58.84 120 THR A C 1
ATOM 936 O O . THR A 1 120 ? -19.477 0.216 12.340 1.00 58.84 120 THR A O 1
ATOM 939 N N . LEU A 1 121 ? -20.375 -1.343 13.685 1.00 55.47 121 LEU A N 1
ATOM 940 C CA . LEU A 1 121 ? -20.681 -2.297 12.607 1.00 55.47 121 LEU A CA 1
ATOM 941 C C . LEU A 1 121 ? -21.846 -1.824 11.714 1.00 55.47 121 LEU A C 1
ATOM 943 O O . LEU A 1 121 ? -21.798 -1.987 10.497 1.00 55.47 121 LEU A O 1
ATOM 947 N N . ASN A 1 122 ? -22.854 -1.163 12.299 1.00 54.97 122 ASN A N 1
ATOM 948 C CA . ASN A 1 122 ? -24.001 -0.610 11.564 1.00 54.97 122 ASN A CA 1
ATOM 949 C C . ASN A 1 122 ? -23.579 0.512 10.605 1.00 54.97 122 ASN A C 1
ATOM 951 O O . ASN A 1 122 ? -24.042 0.558 9.466 1.00 54.97 122 ASN A O 1
ATOM 955 N N . SER A 1 123 ? -22.619 1.344 11.022 1.00 56.47 123 SER A N 1
ATOM 956 C CA . SER A 1 123 ? -21.981 2.347 10.162 1.00 56.47 123 SER A CA 1
ATOM 957 C C . SER A 1 123 ? -21.248 1.720 8.962 1.00 56.47 123 SER A C 1
ATOM 959 O O . SER A 1 123 ? -21.313 2.254 7.856 1.00 56.47 123 SER A O 1
ATOM 961 N N . MET A 1 124 ? -20.571 0.575 9.140 1.00 61.84 124 MET A N 1
ATOM 962 C CA . MET A 1 124 ? -19.893 -0.115 8.027 1.00 61.84 124 MET A CA 1
ATOM 963 C C . MET A 1 124 ? -20.865 -0.842 7.086 1.00 61.84 124 MET A C 1
ATOM 965 O O . MET A 1 124 ? -20.588 -0.942 5.893 1.00 61.84 124 MET A O 1
ATOM 969 N N . LEU A 1 125 ? -22.008 -1.302 7.601 1.00 58.38 125 LEU A N 1
ATOM 970 C CA . LEU A 1 125 ? -23.088 -1.932 6.830 1.00 58.38 125 LEU A CA 1
ATOM 971 C C . LEU A 1 125 ? -24.005 -0.922 6.117 1.00 58.38 125 LEU A C 1
ATOM 973 O O . LEU A 1 125 ? -24.951 -1.329 5.449 1.00 58.38 125 LEU A O 1
ATOM 977 N N . GLY A 1 126 ? -23.761 0.386 6.261 1.00 50.94 126 GLY A N 1
ATOM 978 C CA . GLY A 1 126 ? -24.608 1.421 5.660 1.00 50.94 126 GLY A CA 1
ATOM 979 C C . GLY A 1 126 ? -25.993 1.541 6.302 1.00 50.94 126 GLY A C 1
ATOM 980 O O . GLY A 1 126 ? -26.847 2.259 5.785 1.00 50.94 126 GLY A O 1
ATOM 981 N N . ARG A 1 127 ? -26.224 0.893 7.451 1.00 51.66 127 ARG A N 1
ATOM 982 C CA . ARG A 1 127 ? -27.416 1.128 8.265 1.00 51.66 127 ARG A CA 1
ATOM 983 C C . ARG A 1 127 ? -27.239 2.465 8.976 1.00 51.66 127 ARG A C 1
ATOM 985 O O . ARG A 1 127 ? -26.738 2.526 10.098 1.00 51.66 127 ARG A O 1
ATOM 992 N N . LYS A 1 128 ? -27.655 3.556 8.320 1.00 46.81 128 LYS A N 1
ATOM 993 C CA . LYS A 1 128 ? -28.123 4.728 9.067 1.00 46.81 128 LYS A CA 1
ATOM 994 C C . LYS A 1 128 ? -29.204 4.204 10.008 1.00 46.81 128 LYS A C 1
ATOM 996 O O . LYS A 1 128 ? -30.134 3.552 9.548 1.00 46.81 128 LYS A O 1
ATOM 1001 N N . LEU A 1 129 ? -29.084 4.486 11.301 1.00 53.50 129 LEU A N 1
ATOM 1002 C CA . LEU A 1 129 ? -30.248 4.501 12.177 1.00 53.50 129 LEU A CA 1
ATOM 1003 C C . LEU A 1 129 ? -31.124 5.663 11.688 1.00 53.50 129 LEU A C 1
ATOM 1005 O O . LEU A 1 129 ? -31.045 6.782 12.191 1.00 53.50 129 LEU A O 1
ATOM 1009 N N . SER A 1 130 ? -31.856 5.432 10.601 1.00 43.81 130 SER A N 1
ATOM 1010 C CA . SER A 1 130 ? -33.104 6.128 10.367 1.00 43.81 130 SER A CA 1
ATOM 1011 C C . SER A 1 130 ? -34.022 5.753 11.528 1.00 43.81 130 SER A C 1
ATOM 1013 O O . SER A 1 130 ? -34.074 4.586 11.902 1.00 43.81 130 SER A O 1
ATOM 1015 N N . GLU A 1 131 ? -34.724 6.750 12.067 1.00 48.72 131 GLU A N 1
ATOM 1016 C CA . GLU A 1 131 ? -35.924 6.582 12.902 1.00 48.72 131 GLU A CA 1
ATOM 1017 C C . GLU A 1 131 ? -35.755 6.356 14.413 1.00 48.72 131 GLU A C 1
ATOM 1019 O O . GLU A 1 131 ? -36.330 5.412 14.920 1.00 48.72 131 GLU A O 1
ATOM 1024 N N . GLN A 1 132 ? -35.109 7.252 15.179 1.00 48.06 132 GLN A N 1
ATOM 1025 C CA . GLN A 1 132 ? -35.491 7.432 16.607 1.00 48.06 132 GLN A CA 1
ATOM 1026 C C . GLN A 1 132 ? -35.323 8.870 17.156 1.00 48.06 132 GLN A C 1
ATOM 1028 O O . GLN A 1 132 ? -34.968 9.069 18.315 1.00 48.06 132 GLN A O 1
ATOM 1033 N N . ARG A 1 133 ? -35.569 9.921 16.357 1.00 46.66 133 ARG A N 1
ATOM 1034 C CA . ARG A 1 133 ? -35.760 11.276 16.931 1.00 46.66 133 ARG A CA 1
ATOM 1035 C C . ARG A 1 133 ? -36.685 12.183 16.121 1.00 46.66 133 ARG A C 1
ATOM 1037 O O . ARG A 1 133 ? -36.456 13.384 16.014 1.00 46.66 133 ARG A O 1
ATOM 1044 N N . VAL A 1 134 ? -37.713 11.598 15.522 1.00 47.47 134 VAL A N 1
ATOM 1045 C CA . VAL A 1 134 ? -38.885 12.338 15.059 1.00 47.47 134 VAL A CA 1
ATOM 1046 C C . VAL A 1 134 ? -40.074 11.490 15.476 1.00 47.47 134 VAL A C 1
ATOM 1048 O O . VAL A 1 134 ? -40.199 10.378 14.981 1.00 47.47 134 VAL A O 1
ATOM 1051 N N . GLN A 1 135 ? -40.895 12.044 16.365 1.00 39.12 135 GLN A N 1
ATOM 1052 C CA . GLN A 1 135 ? -42.090 11.497 17.018 1.00 39.12 135 GLN A CA 1
ATOM 1053 C C . GLN A 1 135 ? -41.879 11.110 18.490 1.00 39.12 135 GLN A C 1
ATOM 1055 O O . GLN A 1 135 ? -41.279 10.088 18.807 1.00 39.12 135 GLN A O 1
ATOM 1060 N N . GLU A 1 136 ? -42.456 12.004 19.303 1.00 40.03 136 GLU A N 1
ATOM 1061 C CA . GLU A 1 136 ? -42.739 12.012 20.748 1.00 40.03 136 GLU A CA 1
ATOM 1062 C C . GLU A 1 136 ? -41.651 12.548 21.690 1.00 40.03 136 GLU A C 1
ATOM 1064 O O . GLU A 1 136 ? -40.661 11.852 21.999 1.00 40.03 136 GLU A O 1
#

Secondary structure (DSSP, 8-state):
-HHHHHHHHHH-PPPGGG--SHHHHHHHHHHHHHHHHHHHHHHHHHHHHHHHHT--EEETTEEEE---B-TTT--B--S-HHHHHHHHHHHHHHHHHHHHHHHHHHHHHHHHHHHSTTSHHHHHTT----SSSS--

Sequence (136 aa):
MTFRLLWRLREGWASFAQVEKPYERLLAKITHWALLLVSIAFPLSGIVMSILGGNGLAVFGLELVPMNINPLTQEKVAINGVLAKSANTIHTTLPWIFIGWLGLHIAGAIKHHVNDKTSTLNSMLGRKLSEQRVQE